Protein AF-A0A929W9F1-F1 (afdb_monomer)

Secondary structure (DSSP, 8-state):
-HHHHHHHHHHHHHHHTT-HHHHHHHHHHHHHHIIIIIHHHHHHHHHHHHHHHHTTGGGG-

Solvent-accessible surface area (backbone atoms only — not comparable to full-atom values): 3387 Å² total; per-residue (Å²): 107,69,66,50,49,49,46,54,48,55,30,52,54,33,52,72,66,73,41,70,71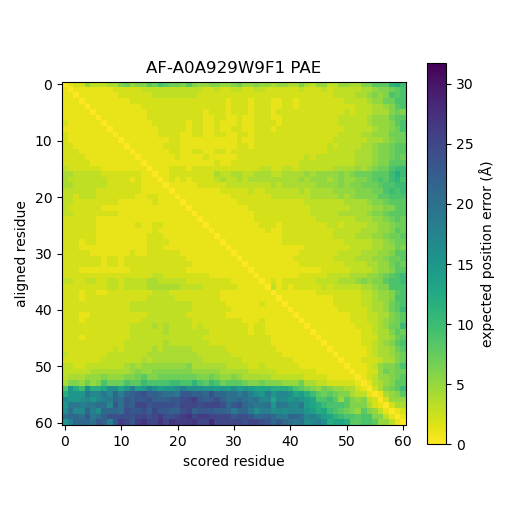,53,30,53,51,31,51,51,49,42,54,49,42,33,77,76,48,42,44,60,52,49,54,52,51,53,50,54,51,48,51,38,58,74,70,52,56,59,83,77,112

Sequence (61 aa):
LADVYQAVRNMVEAFRNEIDEAMEVALFECMEEFRMHWGQQLLGALRAMHELVASGQVDEI

Radius of gyration: 15.69 Å; Cα contacts (8 Å, |Δi|>4): 32; chains: 1; bounding box: 30×23×42 Å

Mean predicted aligned error: 4.17 Å

Structure (mmCIF, N/CA/C/O backbone):
data_AF-A0A929W9F1-F1
#
_entry.id   AF-A0A929W9F1-F1
#
loop_
_atom_site.group_PDB
_atom_site.id
_atom_site.type_symbol
_atom_site.label_atom_id
_atom_site.label_alt_id
_atom_site.label_comp_id
_atom_site.label_asym_id
_atom_site.label_entity_id
_atom_site.label_seq_id
_atom_site.pdbx_PDB_ins_code
_atom_site.Cartn_x
_atom_site.Cartn_y
_atom_site.Cartn_z
_atom_site.occupancy
_atom_site.B_iso_or_equiv
_atom_site.auth_seq_id
_atom_site.auth_comp_id
_atom_site.auth_asym_id
_atom_site.auth_atom_id
_atom_site.pdbx_PDB_model_num
ATOM 1 N N . LEU A 1 1 ? 6.980 -3.406 -4.031 1.00 91.12 1 LEU A N 1
ATOM 2 C CA . LEU A 1 1 ? 5.635 -4.041 -4.055 1.00 91.12 1 LEU A CA 1
ATOM 3 C C . LEU A 1 1 ? 5.303 -4.750 -2.745 1.00 91.12 1 LEU A C 1
ATOM 5 O O . LEU A 1 1 ? 4.165 -4.628 -2.318 1.00 91.12 1 LEU A O 1
ATOM 9 N N . ALA A 1 2 ? 6.252 -5.436 -2.092 1.00 96.12 2 ALA A N 1
ATOM 10 C CA . ALA A 1 2 ? 6.020 -6.040 -0.774 1.00 96.12 2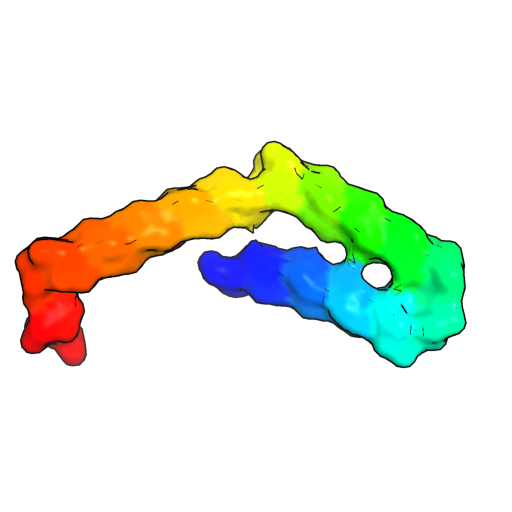 ALA A CA 1
ATOM 11 C C . ALA A 1 2 ? 5.488 -5.030 0.263 1.00 96.12 2 ALA A C 1
ATOM 13 O O . ALA A 1 2 ? 4.511 -5.332 0.933 1.00 96.12 2 ALA A O 1
ATOM 14 N N . ASP A 1 3 ? 6.040 -3.814 0.306 1.00 93.00 3 ASP A N 1
ATOM 15 C CA . ASP A 1 3 ? 5.591 -2.765 1.239 1.00 93.00 3 ASP A CA 1
ATOM 16 C C . ASP A 1 3 ? 4.143 -2.316 0.977 1.00 93.00 3 ASP A C 1
ATOM 18 O O . ASP A 1 3 ? 3.347 -2.183 1.903 1.00 93.00 3 ASP A O 1
ATOM 22 N N . VAL A 1 4 ? 3.763 -2.187 -0.302 1.00 96.88 4 VAL A N 1
ATOM 23 C CA . VAL A 1 4 ? 2.376 -1.914 -0.724 1.00 96.88 4 VAL A CA 1
ATOM 24 C C . VAL A 1 4 ? 1.448 -3.043 -0.272 1.00 96.88 4 VAL A C 1
ATOM 26 O O . VAL A 1 4 ? 0.384 -2.797 0.293 1.00 96.88 4 VAL A O 1
ATOM 29 N N . TYR A 1 5 ? 1.854 -4.295 -0.502 1.00 97.25 5 TYR A N 1
ATOM 30 C CA . TYR A 1 5 ? 1.081 -5.458 -0.078 1.00 97.25 5 TYR A CA 1
ATOM 31 C C . TYR A 1 5 ? 0.927 -5.504 1.444 1.00 97.25 5 TYR A C 1
ATOM 33 O O . TYR A 1 5 ? -0.175 -5.742 1.926 1.00 97.25 5 TYR A O 1
ATOM 41 N N . GLN A 1 6 ? 1.998 -5.251 2.198 1.00 97.12 6 GLN A N 1
ATOM 42 C CA . GLN A 1 6 ? 1.980 -5.285 3.656 1.00 97.12 6 GLN A CA 1
ATOM 43 C C . GLN A 1 6 ? 1.007 -4.250 4.228 1.00 97.12 6 GLN A C 1
ATOM 45 O O . GLN A 1 6 ? 0.186 -4.603 5.074 1.00 97.12 6 GLN A O 1
ATOM 50 N N . ALA A 1 7 ? 1.053 -3.005 3.740 1.00 96.75 7 ALA A N 1
ATOM 51 C CA . ALA A 1 7 ? 0.171 -1.934 4.201 1.00 96.75 7 ALA A CA 1
ATOM 52 C C . ALA A 1 7 ? -1.310 -2.281 3.975 1.00 96.75 7 ALA A C 1
ATOM 54 O O . ALA A 1 7 ? -2.118 -2.251 4.906 1.00 96.75 7 ALA A O 1
ATOM 55 N N . VAL A 1 8 ? -1.657 -2.711 2.757 1.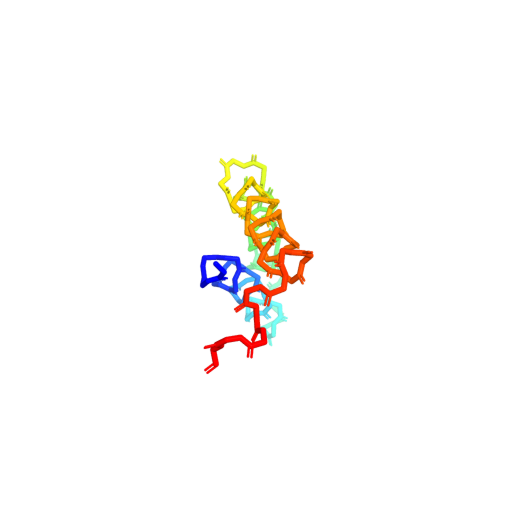00 97.81 8 VAL A N 1
ATOM 56 C CA . VAL A 1 8 ? -3.037 -3.087 2.418 1.00 97.81 8 VAL A CA 1
ATOM 57 C C . VAL A 1 8 ? -3.469 -4.348 3.169 1.00 97.81 8 VAL A C 1
ATOM 59 O O . VAL A 1 8 ? -4.599 -4.420 3.650 1.00 97.81 8 VAL A O 1
ATOM 62 N N . ARG A 1 9 ? -2.585 -5.344 3.310 1.00 97.81 9 ARG A N 1
ATOM 63 C CA . ARG A 1 9 ? -2.886 -6.588 4.027 1.00 97.81 9 ARG A CA 1
ATOM 64 C C . ARG A 1 9 ? -3.175 -6.324 5.499 1.00 97.81 9 ARG A C 1
ATOM 66 O O . ARG A 1 9 ? -4.153 -6.869 5.998 1.00 97.81 9 ARG A O 1
ATOM 73 N N . ASN A 1 10 ? -2.373 -5.495 6.165 1.00 97.44 10 ASN A N 1
ATOM 74 C CA . ASN A 1 10 ? -2.581 -5.135 7.569 1.00 97.44 10 ASN A CA 1
ATOM 75 C C . ASN A 1 10 ? -3.961 -4.502 7.781 1.00 97.44 10 ASN A C 1
ATOM 77 O O . ASN A 1 10 ? -4.702 -4.929 8.664 1.00 97.44 10 ASN A O 1
ATOM 81 N N . MET A 1 11 ? -4.342 -3.558 6.915 1.00 98.31 11 MET A N 1
ATOM 82 C CA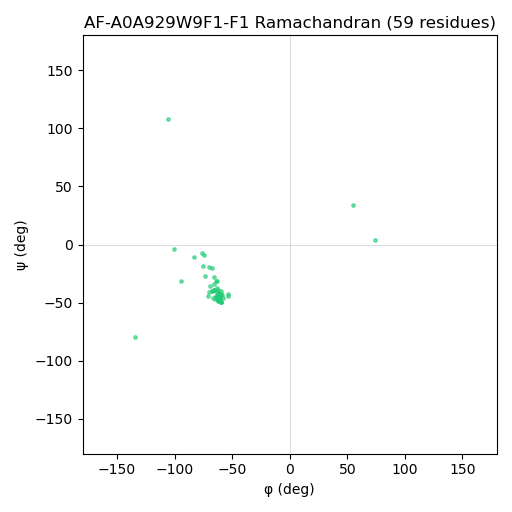 . MET A 1 11 ? -5.667 -2.940 6.950 1.00 98.31 11 MET A CA 1
ATOM 83 C C . MET A 1 11 ? -6.785 -3.969 6.730 1.00 98.31 11 MET A C 1
ATOM 85 O O . MET A 1 11 ? -7.736 -4.026 7.503 1.00 98.31 11 MET A O 1
ATOM 89 N N . VAL A 1 12 ? -6.668 -4.824 5.710 1.00 98.31 12 VAL A N 1
ATOM 90 C CA . VAL A 1 12 ? -7.681 -5.855 5.419 1.00 98.31 12 VAL A CA 1
ATOM 91 C C . VAL A 1 12 ? -7.829 -6.851 6.571 1.00 98.31 12 VAL A C 1
ATOM 93 O O . VAL A 1 12 ? -8.947 -7.258 6.876 1.00 98.31 12 VAL A O 1
ATOM 96 N N . GLU A 1 13 ? -6.735 -7.249 7.223 1.00 98.25 13 GLU A N 1
ATOM 97 C CA . GLU A 1 13 ? -6.807 -8.128 8.396 1.00 98.25 13 GLU A CA 1
ATOM 98 C C . GLU A 1 13 ? -7.505 -7.457 9.580 1.00 98.25 13 GLU A C 1
ATOM 100 O O . GLU A 1 13 ? -8.313 -8.104 10.238 1.00 98.25 13 GLU A O 1
ATOM 105 N N . ALA A 1 14 ? -7.282 -6.163 9.824 1.00 98.19 14 ALA A N 1
ATOM 106 C CA . ALA A 1 14 ? -8.022 -5.434 10.854 1.00 98.19 14 ALA A CA 1
ATOM 107 C C . ALA A 1 14 ? -9.538 -5.435 10.576 1.00 98.19 14 ALA A C 1
ATOM 109 O O . ALA A 1 14 ? -10.326 -5.720 11.475 1.00 98.19 14 ALA A O 1
ATOM 110 N N . PHE A 1 15 ? -9.938 -5.233 9.315 1.00 98.00 15 PHE A N 1
ATOM 111 C CA . PHE A 1 15 ? -11.341 -5.285 8.880 1.00 98.00 15 PHE A CA 1
ATOM 112 C C . PHE A 1 15 ? -11.991 -6.659 9.045 1.00 98.00 15 PHE A C 1
ATOM 114 O O . PHE A 1 15 ? -13.183 -6.738 9.324 1.00 98.00 15 PHE A O 1
ATOM 121 N N . ARG A 1 16 ? -11.227 -7.748 8.927 1.00 98.12 16 ARG A N 1
ATOM 122 C CA . ARG A 1 16 ? -11.745 -9.111 9.137 1.00 98.12 16 ARG A CA 1
ATOM 123 C C . ARG A 1 16 ? -12.088 -9.427 10.587 1.00 98.12 16 ARG A C 1
ATOM 125 O O . ARG A 1 16 ? -12.816 -10.384 10.820 1.00 98.12 16 ARG A O 1
ATOM 132 N N . ASN A 1 17 ? -11.547 -8.670 11.538 1.00 96.19 17 ASN A N 1
ATOM 133 C CA . ASN A 1 17 ? -11.824 -8.887 12.954 1.00 96.19 17 ASN A CA 1
ATOM 134 C C . ASN A 1 17 ? -13.127 -8.216 13.416 1.00 96.19 17 ASN A C 1
ATOM 136 O O . ASN A 1 17 ? -13.552 -8.501 14.528 1.00 96.19 17 ASN A O 1
ATOM 140 N N . GLU A 1 18 ? -13.748 -7.358 12.591 1.00 96.50 18 GLU A N 1
ATOM 141 C CA . GLU A 1 18 ? -15.030 -6.684 12.883 1.00 96.50 18 GLU A CA 1
ATOM 142 C C . GLU A 1 18 ? -15.029 -5.899 14.213 1.00 96.50 18 GLU A C 1
ATOM 144 O O . GLU A 1 18 ? -16.034 -5.815 14.915 1.00 96.50 18 GLU A O 1
ATOM 149 N N . ILE A 1 19 ? -13.873 -5.329 14.570 1.00 98.31 19 ILE A N 1
ATOM 150 C CA . ILE A 1 19 ? -13.706 -4.446 15.731 1.00 98.31 19 ILE A CA 1
ATOM 151 C C . ILE A 1 19 ? -13.575 -3.017 15.210 1.00 98.31 19 ILE A C 1
ATOM 153 O O . ILE A 1 19 ? -12.536 -2.665 14.644 1.00 98.31 19 ILE A O 1
ATOM 157 N N . ASP A 1 20 ? -14.613 -2.208 15.415 1.00 98.06 20 ASP A N 1
ATOM 158 C CA . ASP A 1 20 ? -14.745 -0.867 14.835 1.00 98.06 20 ASP A CA 1
ATOM 159 C C . ASP A 1 20 ? -13.530 0.030 15.121 1.00 98.06 20 ASP A C 1
ATOM 161 O O . ASP A 1 20 ? -12.990 0.652 14.204 1.00 98.06 20 ASP A O 1
ATOM 165 N N . GLU A 1 21 ? -13.022 0.046 16.358 1.00 98.25 21 GLU A N 1
ATOM 166 C CA . GLU A 1 21 ? -11.873 0.884 16.718 1.00 98.25 21 GLU A CA 1
ATOM 167 C C . GLU A 1 21 ? -10.590 0.443 16.001 1.00 98.25 21 GLU A C 1
ATOM 169 O O . GLU A 1 21 ? -9.797 1.271 15.550 1.00 98.25 21 GLU A O 1
ATOM 174 N N . ALA A 1 22 ? -10.379 -0.869 15.859 1.00 97.94 22 ALA A N 1
ATOM 175 C CA . ALA A 1 22 ? -9.214 -1.403 15.157 1.00 97.94 22 ALA A CA 1
ATOM 176 C C . ALA A 1 22 ? -9.296 -1.126 13.649 1.00 97.94 22 ALA A C 1
ATOM 178 O O . ALA A 1 22 ? -8.280 -0.855 13.007 1.00 97.94 22 ALA A O 1
ATOM 179 N N . MET A 1 23 ? -10.506 -1.171 13.088 1.00 98.50 23 MET A N 1
ATOM 180 C CA . MET A 1 23 ? -10.772 -0.842 11.690 1.00 98.50 23 MET A CA 1
ATOM 181 C C . MET A 1 23 ? -10.476 0.626 11.390 1.00 98.50 23 MET A C 1
ATOM 183 O O . MET A 1 23 ? -9.813 0.918 10.393 1.00 98.50 23 MET A O 1
ATOM 187 N N . GLU A 1 24 ? -10.923 1.539 12.255 1.00 98.50 24 GLU A N 1
ATOM 188 C CA . GLU A 1 24 ? -10.681 2.976 12.104 1.00 98.50 24 GLU A CA 1
ATOM 189 C C . GLU A 1 24 ? -9.183 3.302 12.155 1.00 98.50 24 GLU A C 1
ATOM 191 O O . GLU A 1 24 ? -8.668 3.978 11.259 1.00 98.50 24 GLU A O 1
ATOM 196 N N . VAL A 1 25 ? -8.466 2.759 13.146 1.00 98.50 25 VAL A N 1
ATOM 197 C CA . VAL A 1 25 ? -7.013 2.947 13.282 1.00 98.50 25 VAL A CA 1
ATOM 198 C C . VAL A 1 25 ? -6.279 2.416 12.054 1.00 98.50 25 VAL A C 1
ATOM 200 O O . VAL A 1 25 ? -5.485 3.137 11.450 1.00 98.50 25 VAL A O 1
ATOM 203 N N . ALA A 1 26 ? -6.580 1.189 11.630 1.00 98.38 26 ALA A N 1
ATOM 204 C CA . ALA A 1 26 ? -5.887 0.573 10.506 1.00 98.38 26 ALA A CA 1
ATOM 205 C C . ALA A 1 26 ? -6.163 1.291 9.173 1.00 98.38 26 ALA A C 1
ATOM 207 O O . ALA A 1 26 ? -5.276 1.380 8.321 1.00 98.38 26 ALA A O 1
ATOM 208 N N . LEU A 1 27 ? -7.375 1.827 8.982 1.00 98.44 27 LEU A N 1
ATOM 209 C CA . LEU A 1 27 ? -7.700 2.657 7.823 1.00 98.44 27 LEU A CA 1
ATOM 210 C C . LEU A 1 27 ? -6.898 3.963 7.839 1.00 98.44 27 LEU A C 1
ATOM 212 O O . LEU A 1 27 ? -6.322 4.337 6.815 1.00 98.44 27 LEU A O 1
ATOM 216 N N . PHE A 1 28 ? -6.852 4.646 8.985 1.00 98.44 28 PHE A N 1
ATOM 217 C CA . PHE A 1 28 ? -6.098 5.887 9.141 1.00 98.44 28 PHE A CA 1
ATOM 218 C C . PHE A 1 28 ? -4.605 5.677 8.860 1.00 98.44 28 PHE A C 1
ATOM 220 O O . PHE A 1 28 ? -4.033 6.391 8.037 1.00 98.44 28 PHE A O 1
ATOM 227 N N . GLU A 1 29 ? -3.995 4.659 9.470 1.00 98.19 29 GLU A N 1
ATOM 228 C CA . GLU A 1 29 ? -2.583 4.320 9.267 1.00 98.19 29 GLU A CA 1
ATOM 229 C C . GLU A 1 29 ? -2.285 3.977 7.804 1.00 98.19 29 GLU A C 1
ATOM 231 O O . GLU A 1 29 ? -1.336 4.504 7.227 1.00 98.19 29 GLU A O 1
ATOM 236 N N . CYS A 1 30 ? -3.121 3.154 7.161 1.00 98.44 30 CYS A N 1
ATOM 237 C CA . CYS A 1 30 ? -2.948 2.792 5.753 1.00 98.44 30 CYS A CA 1
ATOM 238 C C . CYS A 1 30 ? -2.978 4.027 4.834 1.00 98.44 30 CYS A C 1
ATOM 240 O O . CYS A 1 30 ? -2.171 4.136 3.904 1.00 98.44 30 CYS A O 1
ATOM 242 N N . MET A 1 31 ? -3.876 4.976 5.119 1.00 98.50 31 MET A N 1
ATOM 243 C CA . MET A 1 31 ? -4.007 6.235 4.382 1.00 98.50 31 MET A CA 1
ATOM 244 C C . MET A 1 31 ? -2.832 7.193 4.619 1.00 98.50 31 MET A C 1
ATOM 246 O O . MET A 1 31 ? -2.366 7.827 3.670 1.00 98.50 31 MET A O 1
ATOM 250 N N . GLU A 1 32 ? -2.333 7.310 5.850 1.00 98.38 32 GLU A N 1
ATOM 251 C CA . GLU A 1 32 ? -1.145 8.121 6.147 1.00 98.38 32 GLU A CA 1
ATOM 252 C C . GLU A 1 32 ? 0.109 7.535 5.498 1.00 98.38 32 GLU A C 1
ATOM 254 O O . GLU A 1 32 ? 0.844 8.244 4.809 1.00 98.38 32 GLU A O 1
ATOM 259 N N . GLU A 1 33 ? 0.306 6.225 5.612 1.00 97.81 33 GLU A N 1
ATOM 260 C CA . GLU A 1 33 ? 1.425 5.525 4.988 1.00 97.81 33 GLU A CA 1
ATOM 261 C C . GLU A 1 33 ? 1.368 5.594 3.456 1.00 97.81 33 GLU A C 1
ATOM 263 O O . GLU A 1 33 ? 2.410 5.657 2.797 1.00 97.81 33 GLU A O 1
ATOM 268 N N . PHE A 1 34 ? 0.169 5.650 2.864 1.00 98.31 34 PHE A N 1
ATOM 269 C CA . PHE A 1 34 ? 0.018 5.902 1.431 1.00 98.31 34 PHE A CA 1
ATOM 270 C C . PHE A 1 34 ? 0.574 7.276 1.056 1.00 98.31 34 PHE A C 1
ATOM 272 O O . PHE A 1 34 ? 1.343 7.390 0.098 1.00 98.31 34 PHE A O 1
ATOM 279 N N . ARG A 1 35 ? 0.204 8.311 1.822 1.00 97.94 35 ARG A N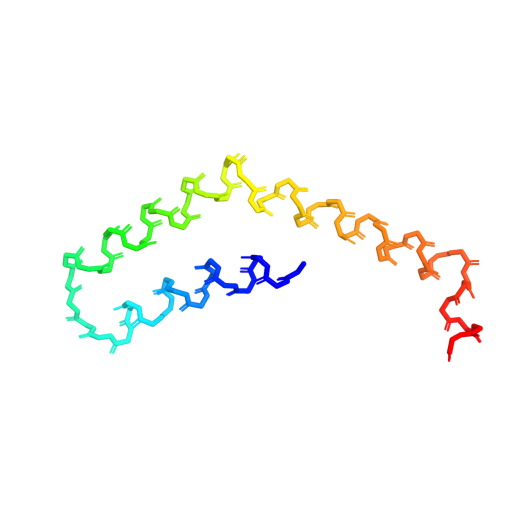 1
ATOM 280 C CA . ARG A 1 35 ? 0.641 9.692 1.585 1.00 97.94 35 ARG A CA 1
ATOM 281 C C . ARG A 1 35 ? 2.143 9.870 1.795 1.00 97.94 35 ARG A C 1
ATOM 283 O O . ARG A 1 35 ? 2.767 10.596 1.026 1.00 97.94 35 ARG A O 1
ATOM 290 N N . MET A 1 36 ? 2.709 9.220 2.809 1.00 96.88 36 MET A N 1
ATOM 291 C CA . MET A 1 36 ? 4.089 9.459 3.242 1.00 96.88 36 MET A CA 1
ATOM 292 C C . MET A 1 36 ? 5.105 8.501 2.609 1.00 96.88 36 MET A C 1
ATOM 294 O O . MET A 1 36 ? 6.248 8.898 2.382 1.00 96.88 36 MET A O 1
ATOM 298 N N . HIS A 1 37 ? 4.711 7.261 2.297 1.00 95.44 37 HIS A N 1
ATOM 299 C CA . HIS A 1 37 ? 5.658 6.200 1.946 1.00 95.44 37 HIS A CA 1
ATOM 300 C C . HIS A 1 37 ? 5.241 5.393 0.707 1.00 95.44 37 HIS A C 1
ATOM 302 O O . HIS A 1 37 ? 5.781 5.598 -0.388 1.00 95.44 37 HIS A O 1
ATOM 308 N N . TRP A 1 38 ? 4.313 4.441 0.848 1.00 97.62 38 TRP A N 1
ATOM 309 C CA . TRP A 1 38 ? 4.126 3.398 -0.167 1.00 97.62 38 TRP A CA 1
ATOM 310 C C . TRP A 1 38 ? 3.412 3.893 -1.429 1.00 97.62 38 TRP A C 1
ATOM 312 O O . TRP A 1 38 ? 3.564 3.274 -2.483 1.00 97.62 38 TRP A O 1
ATOM 322 N N . GLY A 1 39 ? 2.702 5.027 -1.380 1.00 98.00 39 GLY A N 1
ATOM 323 C CA . GLY A 1 39 ? 2.089 5.633 -2.566 1.00 98.00 39 GLY A CA 1
ATOM 324 C C . GLY A 1 39 ? 3.128 6.079 -3.597 1.00 98.00 39 GLY A C 1
ATOM 325 O O . GLY A 1 39 ? 3.012 5.764 -4.784 1.00 98.00 39 GLY A O 1
ATOM 326 N N . GLN A 1 40 ? 4.209 6.723 -3.148 1.00 97.12 40 GLN A N 1
ATOM 327 C CA . GLN A 1 40 ? 5.309 7.112 -4.035 1.00 97.12 40 GLN A CA 1
ATOM 328 C C . GLN A 1 40 ? 6.057 5.884 -4.575 1.00 97.12 40 GLN A C 1
ATOM 330 O O . GLN A 1 40 ? 6.412 5.832 -5.756 1.00 97.12 40 GLN A O 1
ATOM 335 N N . GLN A 1 41 ? 6.268 4.872 -3.729 1.00 97.00 41 GLN A N 1
ATOM 336 C CA . GLN A 1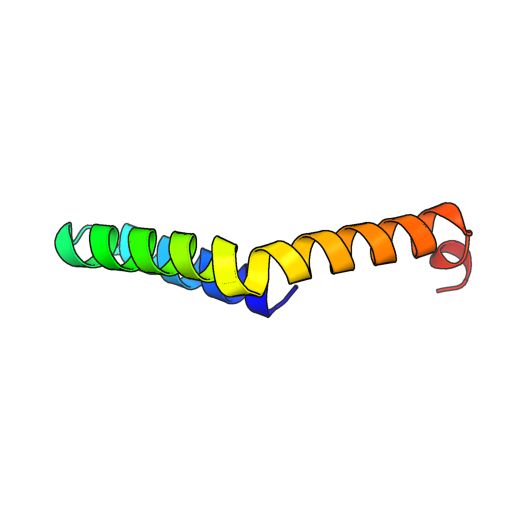 41 ? 6.899 3.615 -4.136 1.00 97.00 41 GLN A CA 1
ATOM 337 C C . GLN A 1 41 ? 6.060 2.863 -5.176 1.00 97.00 41 GLN A C 1
ATOM 339 O O . GLN A 1 41 ? 6.618 2.288 -6.113 1.00 97.00 41 GLN A O 1
ATOM 344 N N . LEU A 1 42 ? 4.729 2.891 -5.047 1.00 98.06 42 LEU A N 1
ATOM 345 C CA . LEU A 1 42 ? 3.814 2.289 -6.010 1.00 98.06 42 LEU A CA 1
ATOM 346 C C . LEU A 1 42 ? 3.966 2.933 -7.391 1.00 98.06 42 LEU A C 1
ATOM 348 O O . LEU A 1 42 ? 4.131 2.211 -8.371 1.00 98.06 42 LEU A O 1
ATOM 352 N N . LEU A 1 43 ? 3.968 4.267 -7.471 1.00 98.00 43 LEU A N 1
ATOM 353 C CA . LEU A 1 43 ? 4.159 4.983 -8.738 1.00 98.00 43 LEU A CA 1
ATOM 354 C C . LEU A 1 43 ? 5.515 4.664 -9.378 1.00 98.00 43 LEU A C 1
ATOM 356 O O . LEU A 1 43 ? 5.586 4.411 -10.581 1.00 98.00 43 LEU A O 1
ATOM 360 N N . GLY A 1 44 ? 6.582 4.632 -8.575 1.00 97.25 44 GLY A N 1
ATOM 361 C CA . GLY A 1 44 ? 7.919 4.261 -9.042 1.00 97.25 44 GLY A CA 1
ATOM 362 C C . GLY A 1 44 ? 7.968 2.839 -9.604 1.00 97.25 44 GLY A C 1
ATOM 363 O O . GLY A 1 44 ? 8.496 2.625 -10.694 1.00 97.25 44 GLY A O 1
ATOM 364 N N . ALA A 1 45 ? 7.356 1.879 -8.905 1.00 96.44 45 ALA A N 1
ATOM 365 C CA . ALA A 1 45 ? 7.257 0.502 -9.377 1.00 96.44 45 ALA A CA 1
ATOM 366 C C . ALA A 1 45 ? 6.457 0.405 -10.685 1.00 96.44 45 ALA A C 1
ATOM 368 O O . ALA A 1 45 ? 6.874 -0.294 -11.604 1.00 96.44 45 ALA A O 1
ATOM 369 N N . LEU A 1 46 ? 5.339 1.129 -10.796 1.00 96.88 46 LEU A N 1
ATOM 370 C CA . LEU A 1 46 ? 4.505 1.149 -12.000 1.00 96.88 46 LEU A CA 1
ATOM 371 C C . LEU A 1 46 ? 5.265 1.689 -13.212 1.00 96.88 46 LEU A C 1
ATOM 373 O O . LEU A 1 46 ? 5.203 1.103 -14.290 1.00 96.88 46 LEU A O 1
ATOM 377 N N . ARG A 1 47 ? 6.031 2.766 -13.016 1.00 96.56 47 ARG A N 1
ATOM 378 C CA . ARG A 1 47 ? 6.903 3.321 -14.050 1.00 96.56 47 ARG A CA 1
ATOM 379 C C . ARG A 1 47 ? 7.980 2.326 -14.479 1.00 96.56 47 ARG A C 1
ATOM 381 O O . ARG A 1 47 ? 8.128 2.102 -15.673 1.00 96.56 47 ARG A O 1
ATOM 388 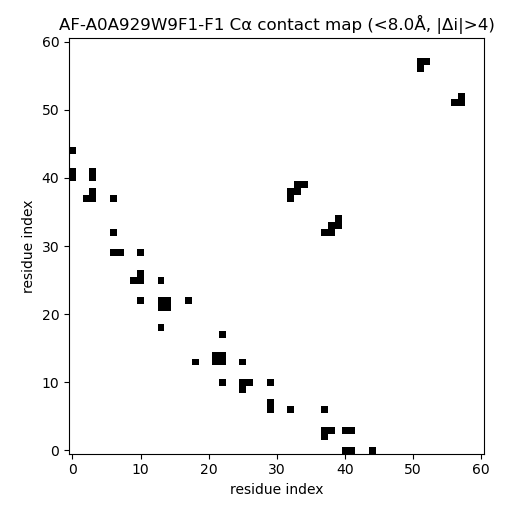N N . ALA A 1 48 ? 8.683 1.711 -13.530 1.00 94.94 48 ALA A N 1
ATOM 389 C CA . ALA A 1 48 ? 9.730 0.735 -13.833 1.00 94.94 48 ALA A CA 1
ATOM 390 C C . ALA A 1 48 ? 9.178 -0.486 -14.587 1.00 94.94 48 ALA A C 1
ATOM 392 O O . ALA A 1 48 ? 9.777 -0.939 -15.557 1.00 94.94 48 ALA A O 1
ATOM 393 N N . MET A 1 49 ? 8.004 -0.989 -14.187 1.00 94.19 49 MET A N 1
ATOM 394 C CA . MET A 1 49 ? 7.327 -2.075 -14.901 1.00 94.19 49 MET A CA 1
ATOM 395 C C . MET A 1 49 ? 6.932 -1.660 -16.319 1.00 94.19 49 MET A C 1
ATOM 397 O O . MET A 1 49 ? 7.130 -2.428 -17.255 1.00 94.19 49 MET A O 1
ATOM 401 N N . HIS A 1 50 ? 6.397 -0.448 -16.494 1.00 94.38 50 HIS A N 1
ATOM 402 C CA . HIS A 1 50 ? 6.069 0.061 -17.822 1.00 94.38 50 HIS A CA 1
ATOM 403 C C . HIS A 1 50 ? 7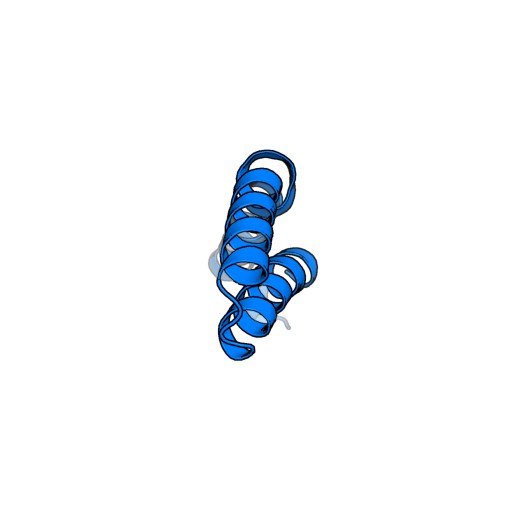.313 0.175 -18.706 1.00 94.38 50 HIS A C 1
ATOM 405 O O . HIS A 1 50 ? 7.275 -0.278 -19.842 1.00 94.38 50 HIS A O 1
ATOM 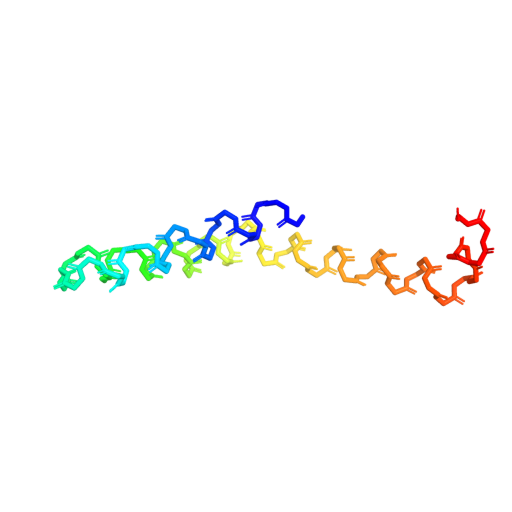411 N N . GLU A 1 51 ? 8.405 0.741 -18.190 1.00 94.06 51 GLU A N 1
ATOM 412 C CA . GLU A 1 51 ? 9.670 0.865 -18.919 1.00 94.06 51 GLU A CA 1
ATOM 413 C C . GLU A 1 51 ? 10.205 -0.509 -19.336 1.00 94.06 51 GLU A C 1
ATOM 415 O O . GLU A 1 51 ? 10.572 -0.668 -20.493 1.00 94.06 51 GLU A O 1
ATOM 420 N N . LEU A 1 52 ? 10.161 -1.508 -18.448 1.00 92.75 52 LEU A N 1
ATOM 421 C CA . LEU A 1 52 ? 10.589 -2.879 -18.744 1.00 92.75 52 LEU A CA 1
ATOM 422 C C . LEU A 1 52 ? 9.751 -3.528 -19.861 1.00 92.75 52 LEU A C 1
ATOM 424 O O . LEU A 1 52 ? 10.293 -4.156 -20.767 1.00 92.75 52 LEU A O 1
ATOM 428 N N . VAL A 1 53 ? 8.423 -3.380 -19.801 1.00 92.00 53 VAL A N 1
ATOM 429 C CA . VAL A 1 53 ? 7.500 -3.948 -20.801 1.00 92.00 53 VAL A CA 1
ATOM 430 C C . VAL A 1 53 ? 7.619 -3.210 -22.135 1.00 92.00 53 VAL A C 1
ATOM 432 O O . VAL A 1 53 ? 7.671 -3.835 -23.189 1.00 92.00 53 VAL A O 1
ATOM 435 N N . ALA A 1 54 ? 7.671 -1.879 -22.107 1.00 90.81 54 ALA A N 1
ATOM 436 C CA . ALA A 1 54 ? 7.721 -1.050 -23.306 1.00 90.81 54 ALA A CA 1
ATOM 437 C C . ALA A 1 54 ? 9.087 -1.091 -24.007 1.00 90.81 54 ALA A C 1
ATOM 439 O O . ALA A 1 54 ? 9.146 -0.895 -25.219 1.00 90.81 54 ALA A O 1
ATOM 440 N N . SER A 1 55 ? 10.176 -1.348 -23.274 1.00 84.75 55 SER A N 1
ATOM 441 C CA . SER A 1 55 ? 11.519 -1.511 -23.844 1.00 84.75 55 SER A CA 1
ATOM 442 C C . SER A 1 55 ? 11.735 -2.870 -24.522 1.00 84.75 55 SER A C 1
ATOM 444 O O . SER A 1 55 ? 12.774 -3.058 -25.150 1.00 84.75 55 SER A O 1
ATOM 446 N N . GLY A 1 56 ? 10.786 -3.809 -24.405 1.00 69.81 56 GLY A N 1
ATOM 447 C CA . GLY A 1 56 ? 10.919 -5.178 -24.915 1.00 69.81 56 GLY A CA 1
ATOM 448 C C . GLY A 1 56 ? 11.850 -6.067 -24.082 1.00 69.81 56 GLY A C 1
ATOM 449 O O . GLY A 1 56 ? 12.068 -7.218 -24.434 1.00 69.81 56 GLY A O 1
ATOM 450 N N . GLN A 1 57 ? 12.375 -5.574 -22.954 1.00 65.38 57 GLN A N 1
ATOM 451 C CA . GLN A 1 57 ? 13.269 -6.346 -22.080 1.00 65.38 57 GLN A CA 1
ATOM 452 C C . GLN A 1 57 ? 12.565 -7.512 -21.378 1.00 65.38 57 GLN A C 1
ATOM 454 O O . GLN A 1 57 ? 13.229 -8.441 -20.932 1.00 65.38 57 GLN A O 1
ATOM 459 N N . VAL A 1 58 ? 11.232 -7.485 -21.278 1.00 62.91 58 VAL A N 1
ATOM 460 C CA . VAL A 1 58 ? 10.453 -8.619 -20.751 1.00 62.91 58 VAL A CA 1
ATOM 461 C C . VAL A 1 58 ? 10.542 -9.848 -21.657 1.00 62.91 58 VAL A C 1
ATOM 463 O O . VAL A 1 58 ? 10.474 -10.956 -21.143 1.00 62.91 58 VAL A O 1
ATOM 466 N N . ASP A 1 59 ? 10.749 -9.681 -22.965 1.00 59.59 59 ASP A N 1
ATOM 467 C CA . ASP A 1 59 ? 10.858 -10.812 -23.896 1.00 59.59 59 ASP A CA 1
ATOM 468 C C . ASP A 1 59 ? 12.214 -11.550 -23.781 1.00 59.59 59 ASP A C 1
ATOM 470 O O . ASP A 1 59 ? 12.392 -12.615 -24.374 1.00 59.59 59 ASP A O 1
ATOM 474 N N . GLU A 1 60 ? 13.170 -10.999 -23.018 1.00 58.03 60 GLU A N 1
ATOM 475 C CA . GLU A 1 60 ? 14.505 -11.570 -22.766 1.00 58.03 60 GLU A CA 1
ATOM 476 C C . GLU A 1 60 ? 14.639 -12.281 -21.399 1.00 58.03 60 GLU A C 1
ATOM 478 O O . GLU A 1 60 ? 15.700 -12.848 -21.118 1.00 58.03 60 GLU A O 1
ATOM 483 N N . ILE A 1 61 ? 13.601 -12.251 -20.549 1.00 57.31 61 ILE A N 1
ATOM 484 C CA . ILE A 1 61 ? 13.568 -12.871 -19.203 1.00 57.31 61 ILE A CA 1
ATOM 485 C C . ILE A 1 61 ? 12.830 -14.211 -19.250 1.00 57.31 61 ILE A C 1
ATOM 487 O O . ILE A 1 61 ? 13.355 -15.183 -18.658 1.00 57.31 61 ILE A O 1
#

Foldseek 3Di:
DVVLCVLVVCLVVQVVVVDVVSNVVSVVSSVVCCVVPVVVVVVVVVVVVCCCVVVCVVVVD

pLDDT: mean 93.28, std 10.64, range [57.31, 98.5]